Protein AF-A0A7W9FJ99-F1 (afdb_monomer_lite)

pLDDT: mean 83.53, std 14.57, range [41.19, 96.19]

Secondary structure (DSSP, 8-state):
--HHHHHHHHHHHHHHTTSS-TTSHHHHHHHHHHHH-GGGS-HHHHHHIIIIIHHHHHHHHHT--S--S----

Foldseek 3Di:
DDPLVLLVVLLVVCVVVVVDPPPDLLSVLSVCCSVPNLVPDDPVSNVCCVPPVVVSSCCSVVPPPDDDPDDDD

Organism: NCBI:txid81895

Sequence (73 aa):
MSRRIILGEIRQQLIEEGALRPDGESDRILRTVIERGAGALSPTDRQHYDRAIMPVIDWVAFGSGSELPIAAE

Structure (mmCIF, N/CA/C/O backbone):
data_AF-A0A7W9FJ99-F1
#
_entry.id   AF-A0A7W9FJ99-F1
#
loop_
_atom_site.group_PDB
_atom_site.id
_atom_site.type_symbol
_atom_site.label_atom_id
_atom_site.label_alt_id
_atom_site.label_comp_id
_atom_site.label_asym_id
_atom_site.label_entity_id
_atom_site.label_seq_id
_atom_site.pdbx_PDB_ins_code
_atom_site.Cartn_x
_atom_site.Cartn_y
_atom_site.Cartn_z
_atom_site.occupancy
_atom_site.B_iso_or_equiv
_atom_site.auth_seq_id
_atom_site.auth_comp_id
_atom_site.auth_asym_id
_atom_site.auth_atom_id
_atom_site.pdbx_PDB_model_num
ATOM 1 N N . MET A 1 1 ? -11.826 4.843 -13.442 1.00 54.72 1 MET A N 1
ATOM 2 C CA . MET A 1 1 ? -11.355 5.123 -12.069 1.00 54.72 1 MET A CA 1
ATOM 3 C C . MET A 1 1 ? -9.851 4.890 -12.040 1.00 54.72 1 MET A C 1
ATOM 5 O O . MET A 1 1 ? -9.414 3.842 -12.497 1.00 54.72 1 MET A O 1
ATOM 9 N N . SER A 1 2 ? -9.043 5.878 -11.653 1.00 67.62 2 SER A N 1
ATOM 10 C CA . SER A 1 2 ? -7.577 5.764 -11.729 1.00 67.62 2 SER A CA 1
ATOM 11 C C . SER A 1 2 ? -7.041 4.861 -10.614 1.00 67.62 2 SER A C 1
ATOM 13 O O . SER A 1 2 ? -7.460 5.009 -9.472 1.00 67.62 2 SER A O 1
ATOM 15 N N . ARG A 1 3 ? -6.058 3.993 -10.905 1.00 71.00 3 ARG A N 1
ATOM 16 C CA . ARG A 1 3 ? -5.402 3.090 -9.926 1.00 71.00 3 ARG A CA 1
ATOM 17 C C . ARG A 1 3 ? -4.930 3.801 -8.645 1.00 71.00 3 ARG A C 1
ATOM 19 O O . ARG A 1 3 ? -4.939 3.215 -7.572 1.00 71.00 3 ARG A O 1
ATOM 26 N N . ARG A 1 4 ? -4.556 5.079 -8.756 1.00 74.44 4 ARG A N 1
ATOM 27 C CA . ARG A 1 4 ? -4.186 5.947 -7.626 1.00 74.44 4 ARG A CA 1
ATOM 28 C C . ARG A 1 4 ? -5.332 6.231 -6.654 1.00 74.44 4 ARG A C 1
ATOM 30 O O . ARG A 1 4 ? -5.080 6.315 -5.462 1.00 74.44 4 ARG A O 1
ATOM 37 N N . ILE A 1 5 ? -6.553 6.392 -7.165 1.00 73.75 5 ILE A N 1
ATOM 38 C CA . ILE A 1 5 ? -7.741 6.687 -6.352 1.00 73.75 5 ILE A CA 1
ATOM 39 C C . ILE A 1 5 ? -8.060 5.466 -5.487 1.00 73.75 5 ILE A C 1
ATOM 41 O O . ILE A 1 5 ? -8.126 5.590 -4.273 1.00 73.75 5 ILE A O 1
ATOM 45 N N . ILE A 1 6 ? -8.089 4.279 -6.103 1.00 84.12 6 ILE A N 1
ATOM 46 C CA . ILE A 1 6 ? -8.337 3.004 -5.413 1.00 84.12 6 ILE A CA 1
ATOM 47 C C . ILE A 1 6 ? -7.285 2.745 -4.324 1.00 84.12 6 ILE A C 1
ATOM 49 O O . ILE A 1 6 ? -7.629 2.436 -3.193 1.00 84.12 6 ILE A O 1
ATOM 53 N N . LEU A 1 7 ? -5.992 2.918 -4.626 1.00 87.56 7 LEU A N 1
ATOM 54 C CA . LEU A 1 7 ? -4.937 2.722 -3.620 1.00 87.56 7 LEU A CA 1
ATOM 55 C C . LEU A 1 7 ? -4.996 3.755 -2.482 1.00 87.56 7 LEU A C 1
ATOM 57 O O . LEU A 1 7 ? -4.617 3.439 -1.357 1.00 87.56 7 LEU A O 1
ATOM 61 N N . GLY A 1 8 ? -5.459 4.977 -2.761 1.00 90.06 8 GLY A N 1
ATOM 62 C CA . GLY A 1 8 ? -5.688 5.999 -1.740 1.00 90.06 8 GLY A CA 1
ATOM 63 C C . GLY A 1 8 ? -6.833 5.637 -0.793 1.00 90.06 8 GLY A C 1
ATOM 64 O O . GLY A 1 8 ? -6.681 5.788 0.416 1.00 90.06 8 GLY A O 1
ATOM 65 N N . GLU A 1 9 ? -7.937 5.119 -1.331 1.00 90.94 9 GLU A N 1
ATOM 66 C CA . GLU A 1 9 ? -9.080 4.623 -0.551 1.00 90.94 9 GLU A CA 1
ATOM 67 C C . GLU A 1 9 ? -8.685 3.405 0.295 1.00 90.94 9 GLU A C 1
ATOM 69 O O . GLU A 1 9 ? -8.886 3.418 1.507 1.00 90.94 9 GLU A O 1
ATOM 74 N N . ILE A 1 10 ? -8.007 2.419 -0.306 1.00 90.56 10 ILE A N 1
ATOM 75 C CA . ILE A 1 10 ? -7.497 1.237 0.408 1.00 90.56 10 ILE A CA 1
ATOM 76 C C . ILE A 1 10 ? -6.553 1.652 1.538 1.00 90.56 10 ILE A C 1
ATOM 78 O O . ILE A 1 10 ? -6.669 1.150 2.648 1.00 90.56 10 ILE A O 1
ATOM 82 N N . ARG A 1 11 ? 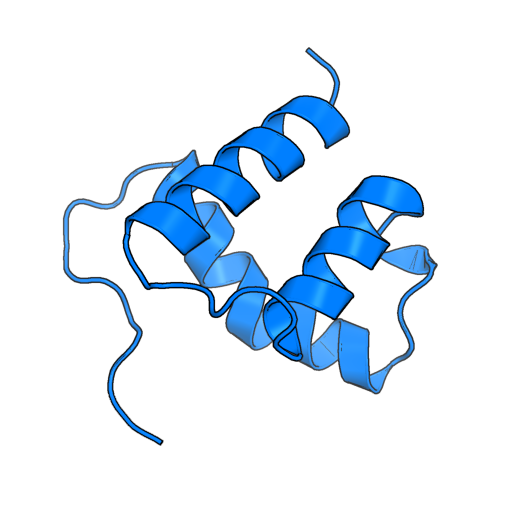-5.638 2.602 1.301 1.00 92.06 11 ARG A N 1
ATOM 83 C CA . ARG A 1 11 ? -4.751 3.114 2.356 1.00 92.06 11 ARG A CA 1
ATOM 84 C C . ARG A 1 11 ? -5.539 3.662 3.547 1.00 92.06 11 ARG A C 1
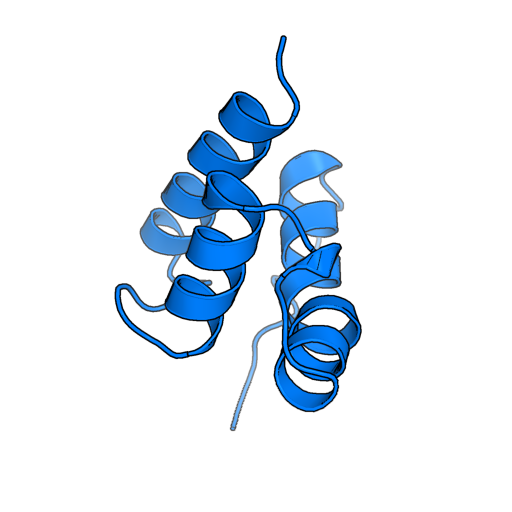ATOM 86 O O . ARG A 1 11 ? -5.152 3.392 4.678 1.00 92.06 11 ARG A O 1
ATOM 93 N N . GLN A 1 12 ? -6.584 4.457 3.305 1.00 91.25 12 GLN A N 1
ATOM 94 C CA . GLN A 1 12 ? -7.390 5.013 4.396 1.00 91.25 12 GLN A CA 1
ATOM 95 C C . GLN A 1 12 ? -8.112 3.910 5.163 1.00 91.25 12 GLN A C 1
ATOM 97 O O . GLN A 1 12 ? -8.011 3.869 6.385 1.00 91.25 12 GLN A O 1
ATOM 102 N N . GLN A 1 13 ? -8.722 2.961 4.453 1.00 90.38 13 GLN A N 1
ATOM 103 C CA . GLN A 1 13 ? -9.378 1.814 5.072 1.00 90.38 13 GLN A CA 1
ATOM 104 C C . GLN A 1 13 ? -8.408 0.993 5.936 1.00 90.38 13 GLN A C 1
ATOM 106 O O . GLN A 1 13 ? -8.718 0.668 7.076 1.00 90.38 13 GLN A O 1
ATOM 111 N N . LEU A 1 14 ? -7.191 0.732 5.450 1.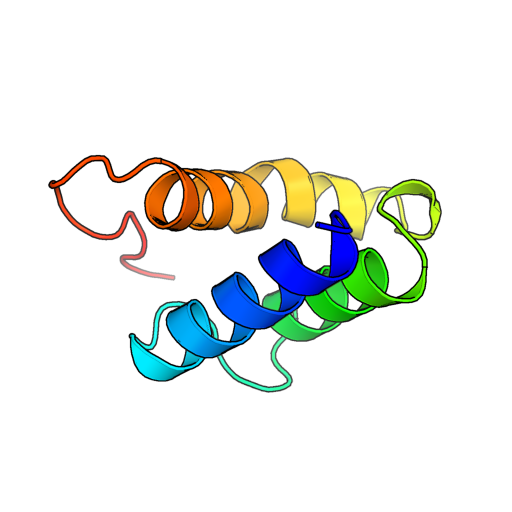00 89.69 14 LEU A N 1
ATOM 112 C CA . LEU A 1 14 ? -6.169 0.013 6.216 1.00 89.69 14 LEU A CA 1
ATOM 113 C C . LEU A 1 14 ? -5.756 0.738 7.506 1.00 89.69 14 LEU A C 1
ATOM 115 O O . LEU A 1 14 ? -5.413 0.087 8.491 1.00 89.69 14 LEU A O 1
ATOM 119 N N . ILE A 1 15 ? -5.763 2.072 7.510 1.00 90.31 15 ILE A N 1
ATOM 120 C CA . ILE A 1 15 ? -5.477 2.872 8.709 1.00 90.31 15 ILE A CA 1
ATOM 121 C C . ILE A 1 15 ? -6.659 2.817 9.681 1.00 90.31 15 ILE A C 1
ATOM 123 O O . ILE A 1 15 ? -6.451 2.645 10.881 1.00 90.31 15 ILE A O 1
ATOM 127 N N . GLU A 1 16 ? -7.886 2.940 9.173 1.00 89.31 16 GLU A N 1
ATOM 128 C CA . GLU A 1 16 ? -9.119 2.880 9.967 1.00 89.31 16 GLU A CA 1
ATOM 129 C C . GLU A 1 16 ? -9.312 1.511 10.636 1.00 89.31 16 GLU A C 1
ATOM 131 O O . GLU A 1 16 ? -9.704 1.443 11.799 1.00 89.31 16 GLU A O 1
ATOM 136 N N . GLU A 1 17 ? -8.962 0.428 9.941 1.00 86.12 17 GLU A N 1
ATOM 137 C CA . GLU A 1 17 ? -8.986 -0.945 10.462 1.00 86.12 17 GLU A CA 1
ATOM 138 C C . GLU A 1 17 ? -7.785 -1.271 11.371 1.00 86.12 17 GLU A C 1
ATOM 140 O O . GLU A 1 17 ? -7.723 -2.347 11.964 1.00 86.12 17 GLU A O 1
ATOM 145 N N . GLY A 1 18 ? -6.810 -0.362 11.494 1.00 85.25 18 GLY A N 1
ATOM 146 C CA . GLY A 1 18 ? -5.593 -0.563 12.286 1.00 85.25 18 GLY A CA 1
ATOM 147 C C . GLY A 1 18 ? -4.567 -1.517 11.660 1.00 85.25 18 GLY A C 1
ATOM 148 O O . GLY A 1 18 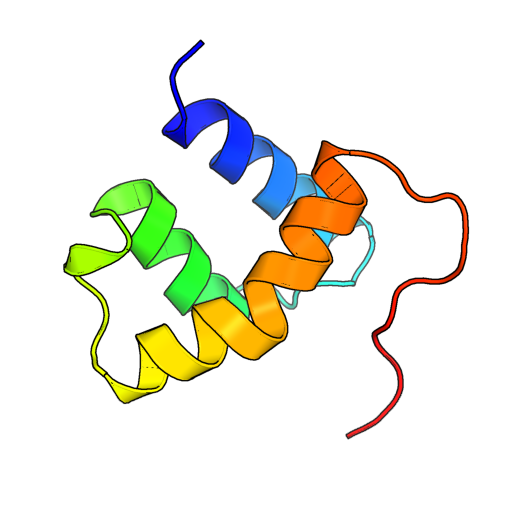? -3.533 -1.783 12.271 1.00 85.25 18 GLY A O 1
ATOM 149 N N . ALA A 1 19 ? -4.811 -1.995 10.436 1.00 85.44 19 ALA A N 1
ATOM 150 C CA . ALA A 1 19 ? -3.911 -2.862 9.675 1.00 85.44 19 ALA A CA 1
ATOM 151 C C . ALA A 1 19 ? -2.639 -2.136 9.193 1.00 85.44 19 ALA A C 1
ATOM 153 O O . ALA A 1 19 ? -1.612 -2.760 8.923 1.00 85.44 19 ALA A O 1
ATOM 154 N N . LEU A 1 20 ? -2.684 -0.807 9.091 1.00 88.88 20 LEU A N 1
ATOM 155 C CA . LEU A 1 20 ? -1.556 0.027 8.694 1.00 88.88 20 LEU A CA 1
ATOM 156 C C . LEU A 1 20 ? -1.375 1.174 9.687 1.00 88.88 20 LEU A C 1
ATOM 158 O O . LEU A 1 20 ? -2.274 1.983 9.909 1.00 88.88 20 LEU A O 1
ATOM 162 N N . ARG A 1 21 ? -0.174 1.295 10.255 1.00 90.38 21 ARG A N 1
ATOM 163 C CA . ARG A 1 21 ? 0.155 2.427 11.124 1.00 90.38 21 ARG A CA 1
ATOM 164 C C . ARG A 1 21 ? 0.399 3.689 10.282 1.00 90.38 21 ARG A C 1
ATOM 166 O O . ARG A 1 21 ? 1.285 3.653 9.424 1.00 90.38 21 ARG A O 1
ATOM 173 N N . PRO A 1 22 ? -0.288 4.815 10.555 1.00 88.62 22 PRO A N 1
ATOM 174 C CA . PRO A 1 22 ? -0.020 6.074 9.863 1.00 88.62 22 PRO A CA 1
ATOM 175 C C . PRO A 1 22 ? 1.428 6.521 10.098 1.00 88.62 22 PRO A C 1
ATOM 177 O O . PRO A 1 22 ? 1.959 6.374 11.201 1.00 88.62 22 PRO A O 1
ATOM 180 N N . ASP A 1 23 ? 2.077 7.017 9.042 1.00 88.38 23 ASP A N 1
ATOM 181 C CA . ASP A 1 23 ? 3.488 7.431 9.009 1.00 88.38 23 ASP A CA 1
ATOM 182 C C . ASP A 1 23 ? 4.519 6.337 9.352 1.00 88.38 23 ASP A C 1
ATOM 184 O O . ASP A 1 23 ? 5.722 6.625 9.432 1.00 88.38 23 ASP A O 1
ATOM 188 N N . GLY A 1 24 ? 4.075 5.085 9.505 1.00 89.94 24 GLY A N 1
ATOM 189 C CA . GLY A 1 24 ? 4.932 3.908 9.597 1.00 89.94 24 GLY A CA 1
ATOM 190 C C . GLY A 1 24 ? 5.612 3.580 8.267 1.00 89.94 24 GLY A C 1
ATOM 191 O O . GLY A 1 24 ? 5.305 4.156 7.224 1.00 89.94 24 GLY A O 1
ATOM 192 N N . GLU A 1 25 ? 6.542 2.629 8.287 1.00 92.19 25 GLU A N 1
ATOM 193 C CA . GLU A 1 25 ? 7.287 2.209 7.093 1.00 92.19 25 GLU A CA 1
ATOM 194 C C . GLU A 1 25 ? 6.358 1.760 5.956 1.00 92.19 25 GLU A C 1
ATOM 196 O O . GLU A 1 25 ? 6.423 2.305 4.853 1.00 92.19 25 GLU A O 1
ATOM 201 N N . SER A 1 26 ? 5.413 0.862 6.250 1.00 91.81 26 SER A N 1
ATOM 202 C CA . SER A 1 26 ? 4.440 0.379 5.266 1.00 91.81 26 SER A CA 1
ATOM 203 C C . SER A 1 26 ? 3.578 1.504 4.682 1.00 91.81 26 SER A C 1
ATOM 205 O O . SER A 1 26 ? 3.288 1.506 3.486 1.00 91.81 26 SER A O 1
ATOM 207 N N . ASP A 1 27 ? 3.222 2.504 5.493 1.00 93.56 27 ASP A N 1
ATOM 208 C CA . ASP A 1 27 ? 2.474 3.675 5.036 1.00 93.56 27 ASP A CA 1
ATOM 209 C C . ASP A 1 27 ? 3.295 4.560 4.096 1.00 93.56 27 ASP A C 1
ATOM 211 O O . ASP A 1 27 ? 2.815 4.975 3.041 1.00 93.56 27 ASP A O 1
ATOM 215 N N . ARG A 1 28 ? 4.566 4.804 4.424 1.00 94.38 28 ARG A N 1
ATOM 216 C CA . ARG A 1 28 ? 5.480 5.585 3.574 1.00 94.38 28 ARG A CA 1
ATOM 217 C C . ARG A 1 28 ? 5.730 4.907 2.233 1.00 94.38 28 ARG A C 1
ATOM 219 O O . ARG A 1 28 ? 5.738 5.577 1.196 1.00 94.38 28 ARG A O 1
ATOM 226 N N . ILE A 1 29 ? 5.900 3.588 2.238 1.00 94.94 29 ILE A N 1
ATOM 227 C CA . ILE A 1 29 ? 6.081 2.800 1.018 1.00 94.94 29 ILE A CA 1
ATOM 228 C C . ILE A 1 29 ? 4.806 2.863 0.173 1.00 94.94 29 ILE A C 1
ATOM 230 O O . ILE A 1 29 ? 4.870 3.209 -1.008 1.00 94.94 29 ILE A O 1
ATOM 234 N N . LEU A 1 30 ? 3.636 2.629 0.774 1.00 93.69 30 LEU A N 1
ATOM 235 C CA . LEU A 1 30 ? 2.357 2.692 0.067 1.00 93.69 30 LEU A CA 1
ATOM 236 C C . LEU A 1 30 ? 2.080 4.088 -0.511 1.00 93.69 30 LEU A C 1
ATOM 238 O O . LEU A 1 30 ? 1.698 4.207 -1.676 1.00 93.69 30 LEU A O 1
ATOM 242 N N . ARG A 1 31 ? 2.349 5.157 0.247 1.00 94.81 31 ARG A N 1
ATOM 243 C CA . ARG A 1 31 ? 2.277 6.543 -0.246 1.00 94.81 31 ARG A CA 1
ATOM 244 C C . ARG A 1 31 ? 3.197 6.772 -1.436 1.00 94.81 31 ARG A C 1
ATOM 246 O O . ARG A 1 31 ? 2.762 7.339 -2.435 1.00 94.81 31 ARG A O 1
ATOM 253 N N . THR A 1 32 ? 4.428 6.267 -1.380 1.00 94.69 32 THR A N 1
ATOM 254 C CA . THR A 1 32 ? 5.362 6.346 -2.511 1.00 94.69 32 THR A CA 1
ATOM 255 C C . THR A 1 32 ? 4.790 5.655 -3.750 1.00 94.69 32 THR A C 1
ATOM 257 O O . THR A 1 32 ? 4.851 6.209 -4.850 1.00 94.69 32 THR A O 1
ATOM 260 N N . VAL A 1 33 ? 4.156 4.490 -3.594 1.00 93.88 33 VAL A N 1
ATOM 261 C CA . VAL A 1 33 ? 3.495 3.789 -4.705 1.00 93.88 33 VAL A CA 1
ATOM 262 C C . VAL A 1 33 ? 2.300 4.573 -5.254 1.00 93.88 33 VAL A C 1
ATOM 264 O O . VAL A 1 33 ? 2.140 4.652 -6.473 1.00 93.88 33 VAL A O 1
ATOM 267 N N . ILE A 1 34 ? 1.481 5.184 -4.398 1.00 92.56 34 ILE A N 1
ATOM 268 C CA . ILE A 1 34 ? 0.346 6.024 -4.813 1.00 92.56 34 ILE A CA 1
ATOM 269 C C . ILE A 1 34 ? 0.847 7.247 -5.597 1.00 92.56 34 ILE A C 1
ATOM 271 O O . ILE A 1 34 ? 0.359 7.550 -6.690 1.00 92.56 34 ILE A O 1
ATOM 275 N N . GLU A 1 35 ? 1.853 7.940 -5.071 1.00 93.12 35 GLU A N 1
ATOM 276 C CA . GLU A 1 35 ? 2.349 9.203 -5.615 1.00 93.12 35 GLU A CA 1
ATOM 277 C C . GLU A 1 35 ? 3.236 9.015 -6.847 1.00 93.12 35 GLU A C 1
ATOM 279 O O . GLU A 1 35 ? 3.141 9.796 -7.790 1.00 93.12 35 GLU A O 1
ATOM 284 N N . ARG A 1 36 ? 4.083 7.983 -6.887 1.00 93.06 36 ARG A N 1
ATOM 285 C CA . ARG A 1 36 ? 5.150 7.828 -7.897 1.00 93.06 36 ARG A CA 1
ATOM 286 C C . ARG A 1 36 ? 5.129 6.486 -8.629 1.00 93.06 36 ARG A C 1
ATOM 288 O O . ARG A 1 36 ? 5.806 6.337 -9.642 1.00 93.06 36 ARG A O 1
ATOM 295 N N . GLY A 1 37 ? 4.319 5.536 -8.170 1.00 90.69 37 GLY A N 1
ATOM 296 C CA . GLY A 1 37 ? 4.268 4.177 -8.703 1.00 90.69 37 GLY A CA 1
ATOM 297 C C . GLY A 1 37 ? 5.338 3.264 -8.102 1.00 90.69 37 GLY A C 1
ATOM 298 O O . GLY A 1 37 ? 6.365 3.709 -7.598 1.00 90.69 37 GLY A O 1
ATOM 299 N N . ALA A 1 38 ? 5.119 1.951 -8.196 1.00 89.25 38 ALA A N 1
ATOM 300 C CA . ALA A 1 38 ? 5.998 0.941 -7.597 1.00 89.25 38 ALA A CA 1
ATOM 301 C C . ALA A 1 38 ? 7.392 0.836 -8.249 1.00 89.25 38 ALA A C 1
ATOM 303 O O . ALA A 1 38 ? 8.261 0.146 -7.723 1.00 89.25 38 ALA A O 1
ATOM 304 N N . GLY A 1 39 ? 7.611 1.498 -9.392 1.00 91.56 39 GLY A N 1
ATOM 305 C CA . GLY A 1 39 ? 8.932 1.619 -10.018 1.00 91.56 39 GLY A CA 1
ATOM 306 C C . GLY A 1 39 ? 9.844 2.648 -9.341 1.00 91.56 39 GLY A C 1
ATOM 307 O O . GLY A 1 39 ? 11.036 2.658 -9.613 1.00 91.56 39 GLY A O 1
ATOM 308 N N . ALA A 1 40 ? 9.298 3.498 -8.464 1.00 92.69 40 ALA A N 1
ATOM 309 C CA . ALA A 1 40 ? 10.066 4.476 -7.695 1.00 92.69 40 ALA A CA 1
ATOM 310 C C . ALA A 1 40 ? 10.597 3.923 -6.358 1.00 92.69 40 ALA A C 1
ATOM 312 O O . ALA A 1 40 ? 11.281 4.645 -5.636 1.00 92.69 40 ALA A O 1
ATOM 313 N N . LEU A 1 41 ? 10.255 2.678 -6.013 1.00 94.94 41 LEU A N 1
ATOM 314 C CA . LEU A 1 41 ? 10.706 2.025 -4.787 1.00 94.94 41 LEU A CA 1
ATOM 315 C C . LEU A 1 41 ? 12.160 1.563 -4.912 1.00 94.94 41 LEU A C 1
ATOM 317 O O . LEU A 1 41 ? 12.590 1.121 -5.980 1.00 94.94 41 LEU A O 1
ATOM 321 N N . SER A 1 42 ? 12.899 1.609 -3.801 1.00 96.19 42 SER A N 1
ATOM 322 C CA . SER A 1 42 ? 14.177 0.905 -3.704 1.00 96.19 42 SER A CA 1
ATOM 323 C C . SER A 1 42 ? 13.954 -0.617 -3.785 1.00 96.19 42 SER A C 1
ATOM 325 O O . SER A 1 42 ? 12.839 -1.081 -3.538 1.00 96.19 42 SER A O 1
ATOM 327 N N . PRO A 1 43 ? 14.978 -1.432 -4.103 1.00 95.88 43 PRO A N 1
ATOM 328 C CA . PRO A 1 43 ? 14.828 -2.890 -4.120 1.00 95.88 43 PRO A CA 1
ATOM 329 C C . PRO A 1 43 ? 14.299 -3.464 -2.796 1.00 95.88 43 PRO A C 1
ATOM 331 O O . PRO A 1 43 ? 13.454 -4.356 -2.812 1.00 95.88 43 PRO A O 1
ATOM 334 N N . THR A 1 44 ? 14.743 -2.912 -1.662 1.00 94.50 44 THR A N 1
ATOM 335 C CA . THR A 1 44 ? 14.289 -3.312 -0.323 1.00 94.50 44 THR A CA 1
ATOM 336 C C . THR A 1 44 ? 12.828 -2.934 -0.092 1.00 94.50 44 THR A C 1
ATOM 338 O O . THR A 1 44 ? 12.021 -3.796 0.249 1.00 94.50 44 THR A O 1
ATOM 341 N N . ASP A 1 45 ? 12.453 -1.680 -0.368 1.00 94.88 45 ASP A N 1
ATOM 342 C CA . ASP A 1 45 ? 11.062 -1.229 -0.222 1.00 94.88 45 ASP A CA 1
ATOM 343 C C . ASP A 1 45 ? 10.132 -1.987 -1.164 1.00 94.88 45 ASP A C 1
ATOM 345 O O . ASP A 1 45 ? 8.978 -2.247 -0.835 1.00 94.88 45 ASP A O 1
ATOM 349 N N . ARG A 1 46 ? 10.628 -2.354 -2.351 1.00 95.25 46 ARG A N 1
ATOM 350 C CA . ARG A 1 46 ? 9.873 -3.140 -3.319 1.00 95.25 46 ARG A CA 1
ATOM 351 C C . ARG A 1 46 ? 9.616 -4.549 -2.806 1.00 95.25 46 ARG A C 1
ATOM 353 O O . ARG A 1 46 ? 8.493 -5.028 -2.916 1.00 95.25 46 ARG A O 1
ATOM 360 N N . GLN A 1 47 ? 10.621 -5.185 -2.211 1.00 95.75 47 GLN A N 1
ATOM 361 C CA . GLN A 1 47 ? 10.457 -6.489 -1.580 1.00 95.75 47 GLN A CA 1
ATOM 362 C C . GLN A 1 47 ? 9.450 -6.429 -0.426 1.00 95.75 47 GLN A C 1
ATOM 364 O O . GLN A 1 47 ? 8.598 -7.311 -0.327 1.00 95.75 47 GLN A O 1
ATOM 369 N N . HIS A 1 48 ? 9.517 -5.391 0.413 1.00 93.12 48 HIS A N 1
ATOM 370 C CA . HIS A 1 48 ? 8.552 -5.183 1.495 1.00 93.12 48 HIS A CA 1
ATOM 371 C C . HIS A 1 48 ? 7.144 -4.917 0.958 1.00 93.12 48 HIS A C 1
ATOM 373 O O . HIS A 1 48 ? 6.172 -5.513 1.416 1.00 93.12 48 HIS A O 1
ATOM 379 N N . TYR A 1 49 ? 7.026 -4.087 -0.078 1.00 93.31 49 TYR A N 1
ATOM 380 C CA . TYR A 1 49 ? 5.759 -3.817 -0.747 1.00 93.31 49 TYR A CA 1
ATOM 381 C C . TYR A 1 49 ? 5.123 -5.090 -1.304 1.00 93.31 49 TYR A C 1
ATOM 383 O O . TYR A 1 49 ? 3.959 -5.360 -1.022 1.00 93.31 49 TYR A O 1
ATOM 391 N N . ASP A 1 50 ? 5.887 -5.899 -2.036 1.00 93.00 50 ASP A N 1
ATOM 392 C CA . ASP A 1 50 ? 5.375 -7.107 -2.681 1.00 93.00 50 ASP A CA 1
ATOM 393 C C . ASP A 1 50 ? 5.052 -8.221 -1.661 1.00 93.00 50 ASP A C 1
ATOM 395 O O . ASP A 1 50 ? 4.124 -8.996 -1.885 1.00 93.00 50 ASP A O 1
ATOM 399 N N . ARG A 1 51 ? 5.786 -8.314 -0.539 1.00 92.81 51 ARG A N 1
ATOM 400 C CA . ARG A 1 51 ? 5.610 -9.393 0.455 1.00 92.81 51 ARG A CA 1
ATOM 401 C C . ARG A 1 51 ? 4.682 -9.063 1.616 1.00 92.81 51 ARG A C 1
ATOM 403 O O . ARG A 1 51 ? 4.042 -9.976 2.122 1.00 92.81 51 ARG A O 1
ATOM 410 N N . ALA A 1 52 ? 4.642 -7.811 2.060 1.00 90.19 52 ALA A N 1
ATOM 411 C CA . ALA A 1 52 ? 3.902 -7.413 3.255 1.00 90.19 52 ALA A CA 1
ATOM 412 C C . ALA A 1 52 ? 2.700 -6.527 2.923 1.00 90.19 52 ALA A C 1
ATOM 414 O O . ALA A 1 52 ? 1.631 -6.716 3.485 1.00 90.19 52 ALA A O 1
ATOM 415 N N . ILE A 1 53 ? 2.842 -5.575 1.996 1.00 91.31 53 ILE A N 1
ATOM 416 C CA . ILE A 1 53 ? 1.790 -4.579 1.735 1.00 91.31 53 ILE A CA 1
ATOM 417 C C . ILE A 1 53 ? 0.766 -5.101 0.721 1.00 91.31 53 ILE A C 1
ATOM 419 O O . ILE A 1 53 ? -0.437 -4.993 0.949 1.00 91.31 53 ILE A O 1
ATOM 423 N N . MET A 1 54 ? 1.226 -5.680 -0.390 1.00 90.50 54 MET A N 1
ATOM 424 C CA . MET A 1 54 ? 0.364 -6.193 -1.458 1.00 90.50 54 MET A CA 1
ATOM 425 C C . MET A 1 54 ? -0.661 -7.231 -0.981 1.00 90.50 54 MET A C 1
ATOM 427 O O . MET A 1 54 ? -1.827 -7.063 -1.325 1.00 90.50 54 MET A O 1
ATOM 431 N N . PRO A 1 55 ? -0.310 -8.233 -0.149 1.00 89.38 55 PRO A N 1
ATOM 432 C CA . PRO A 1 55 ? -1.298 -9.190 0.352 1.00 89.38 55 PRO A CA 1
ATOM 433 C C . PRO A 1 55 ? -2.441 -8.532 1.132 1.00 89.38 55 PRO A C 1
ATOM 435 O O . PRO A 1 55 ? -3.592 -8.942 1.014 1.00 89.38 55 PRO A O 1
ATOM 438 N N . VAL A 1 56 ? -2.136 -7.485 1.902 1.00 87.94 56 VAL A N 1
ATOM 439 C CA . VAL A 1 56 ? -3.135 -6.757 2.694 1.00 87.94 56 VAL A CA 1
ATOM 440 C C . VAL A 1 56 ? -4.005 -5.881 1.783 1.00 87.94 56 VAL A C 1
ATOM 442 O O . VAL A 1 56 ? -5.220 -5.832 1.950 1.00 87.94 56 VAL A O 1
ATOM 445 N N . ILE A 1 57 ? -3.410 -5.250 0.762 1.00 88.62 57 ILE A N 1
ATOM 446 C CA . ILE A 1 57 ? -4.155 -4.531 -0.284 1.00 88.62 57 ILE A CA 1
ATOM 447 C C . ILE A 1 57 ? -5.102 -5.475 -1.023 1.00 88.62 57 ILE A C 1
ATOM 449 O O . ILE A 1 57 ? -6.259 -5.120 -1.218 1.00 88.62 57 ILE A O 1
ATOM 453 N N . ASP A 1 58 ? -4.630 -6.653 -1.431 1.00 86.88 58 ASP A N 1
ATOM 454 C CA . ASP A 1 58 ? -5.442 -7.633 -2.154 1.00 86.88 58 ASP A CA 1
ATOM 455 C C . ASP A 1 58 ? -6.587 -8.153 -1.278 1.00 86.88 58 ASP A C 1
ATOM 457 O O . ASP A 1 58 ? -7.713 -8.298 -1.757 1.00 86.88 58 ASP A O 1
ATOM 461 N N . TRP A 1 59 ? -6.333 -8.361 0.016 1.00 83.19 59 TRP A N 1
ATOM 462 C CA . TRP A 1 59 ? -7.363 -8.738 0.983 1.00 83.19 59 TRP A CA 1
ATOM 463 C C . TRP A 1 59 ? -8.472 -7.682 1.084 1.00 83.19 59 TRP A C 1
ATOM 465 O O . TRP A 1 59 ? -9.646 -8.038 0.986 1.00 83.19 59 TRP A O 1
ATOM 475 N N . VAL A 1 60 ? -8.120 -6.394 1.182 1.00 84.38 60 VAL A N 1
ATOM 476 C CA . VAL A 1 60 ? -9.101 -5.291 1.209 1.00 84.38 60 VAL A CA 1
ATOM 477 C C . VAL A 1 60 ? -9.809 -5.124 -0.138 1.00 84.38 60 VAL A C 1
ATOM 479 O O . VAL A 1 60 ? -11.026 -4.966 -0.190 1.00 84.38 60 VAL A O 1
ATOM 482 N N . ALA A 1 61 ? -9.060 -5.155 -1.242 1.00 82.12 61 ALA A N 1
ATOM 483 C CA . ALA A 1 61 ? -9.578 -4.868 -2.577 1.00 82.12 61 ALA A CA 1
ATOM 484 C C . ALA A 1 61 ? -10.508 -5.963 -3.112 1.00 82.12 61 ALA A C 1
ATOM 486 O O . ALA A 1 61 ? -11.440 -5.664 -3.861 1.00 82.12 61 ALA A O 1
ATOM 487 N N . PHE A 1 62 ? -10.238 -7.224 -2.766 1.00 77.00 62 PHE A N 1
ATOM 488 C CA . PHE A 1 62 ? -10.939 -8.382 -3.323 1.00 77.00 62 PHE A CA 1
ATOM 489 C C . PHE A 1 62 ? -11.696 -9.207 -2.284 1.00 77.00 62 PHE A C 1
ATOM 491 O O . PHE A 1 62 ? -12.393 -10.141 -2.671 1.00 77.00 62 PHE A O 1
ATOM 498 N N . GLY A 1 63 ? -11.609 -8.856 -0.998 1.00 64.75 63 GLY A N 1
ATOM 499 C CA . GLY A 1 63 ? -12.452 -9.397 0.063 1.00 64.75 63 GLY A CA 1
ATOM 500 C C . GLY A 1 63 ? -12.380 -10.918 0.182 1.00 64.75 63 GLY A C 1
ATOM 501 O O . GLY A 1 63 ? -13.288 -11.624 -0.251 1.00 64.75 63 GLY A O 1
ATOM 502 N N . SER A 1 64 ? -11.347 -11.445 0.839 1.00 51.03 64 SER A N 1
ATOM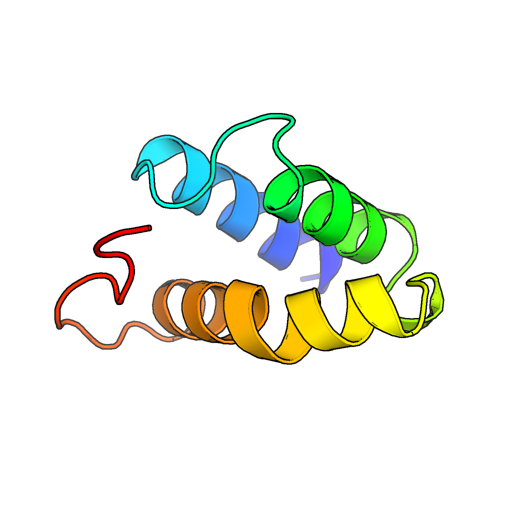 503 C CA . SER A 1 64 ? -11.444 -12.791 1.422 1.00 51.03 64 SER A CA 1
ATOM 504 C C . SER A 1 64 ? -11.877 -12.639 2.874 1.00 51.03 64 SER A C 1
ATOM 506 O O . SER A 1 64 ? -11.092 -12.205 3.703 1.00 51.03 64 SER A O 1
ATOM 508 N N . GLY A 1 65 ? -13.141 -12.946 3.178 1.00 50.69 65 GLY A N 1
ATOM 509 C CA . GLY A 1 65 ? -13.756 -12.815 4.506 1.00 50.69 65 GLY A CA 1
ATOM 510 C C . GLY A 1 65 ? -13.185 -13.745 5.586 1.00 50.69 65 GLY A C 1
ATOM 511 O O . GLY A 1 65 ? -13.919 -14.515 6.198 1.00 50.69 65 GLY A O 1
ATOM 512 N N . SER A 1 66 ? -11.882 -13.717 5.830 1.00 47.62 66 SER A N 1
ATOM 513 C CA . SER A 1 66 ? -11.217 -14.446 6.908 1.00 47.62 66 SER A CA 1
ATOM 514 C C . SER A 1 66 ? -10.017 -13.625 7.374 1.00 47.62 66 SER A C 1
ATOM 516 O O . SER A 1 66 ? -9.267 -13.146 6.532 1.00 47.62 66 SER A O 1
ATOM 518 N N . GLU A 1 67 ? -9.949 -13.408 8.692 1.00 55.88 67 GLU A N 1
ATOM 519 C CA . GLU A 1 67 ? -8.873 -12.815 9.511 1.00 55.88 67 GLU A CA 1
ATOM 520 C C . GLU A 1 67 ? -7.752 -12.043 8.787 1.00 55.88 67 GLU A C 1
ATOM 522 O O . GLU A 1 67 ? -6.993 -12.603 7.997 1.00 55.88 67 GLU A O 1
ATOM 527 N N . LEU A 1 68 ? -7.594 -10.759 9.146 1.00 57.12 68 LEU A N 1
ATOM 528 C CA . LEU A 1 68 ? -6.420 -9.949 8.804 1.00 57.12 68 LEU A CA 1
ATOM 529 C C . LEU A 1 68 ? -5.138 -10.767 9.068 1.00 57.12 68 LEU A C 1
ATOM 531 O O . LEU A 1 68 ? -4.935 -11.191 10.206 1.00 57.12 68 LEU A O 1
ATOM 535 N N . PRO A 1 69 ? -4.231 -10.953 8.088 1.00 60.88 69 PRO A N 1
ATOM 536 C CA . PRO A 1 69 ? -3.012 -11.752 8.264 1.00 60.88 69 PRO A CA 1
ATOM 537 C C . PRO A 1 69 ? -1.959 -11.086 9.169 1.00 60.88 69 PRO A C 1
ATOM 539 O O . PRO A 1 69 ? -0.791 -11.466 9.149 1.00 60.88 69 PRO A O 1
ATOM 542 N N . ILE A 1 70 ? -2.338 -10.077 9.951 1.00 59.47 70 ILE A N 1
ATOM 543 C CA . ILE A 1 70 ? -1.410 -9.296 10.758 1.00 59.47 70 ILE A CA 1
ATOM 544 C C . ILE A 1 70 ? -1.534 -9.745 12.210 1.00 59.47 70 ILE A C 1
ATOM 546 O O . ILE A 1 70 ? -2.332 -9.214 12.980 1.00 59.47 70 ILE A O 1
ATOM 550 N N . ALA A 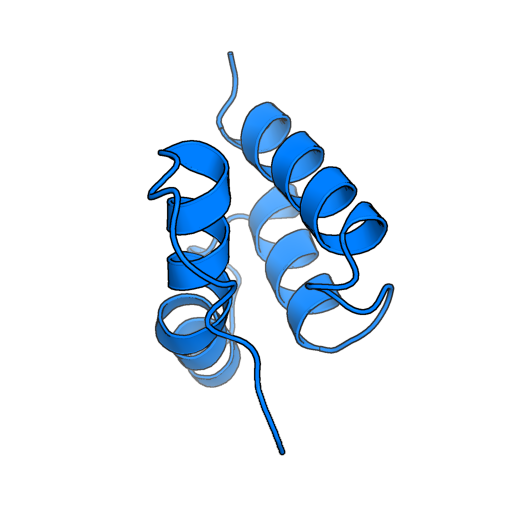1 71 ? -0.707 -10.717 12.587 1.00 52.12 71 ALA A N 1
ATOM 551 C CA . ALA A 1 71 ? -0.407 -10.997 13.981 1.00 52.12 71 ALA A CA 1
ATOM 552 C C . ALA A 1 71 ? 1.101 -11.225 14.178 1.00 52.12 71 ALA A C 1
ATOM 554 O O . ALA A 1 71 ? 1.662 -12.195 13.677 1.00 52.12 71 ALA A O 1
ATOM 555 N N . ALA A 1 72 ? 1.667 -10.325 14.990 1.00 48.09 72 ALA A N 1
ATOM 556 C CA . ALA A 1 72 ? 2.898 -10.412 15.777 1.00 48.09 72 ALA A CA 1
ATOM 557 C C . ALA A 1 72 ? 4.257 -10.370 15.050 1.00 48.09 72 ALA A C 1
ATOM 559 O O . ALA A 1 72 ? 4.810 -11.399 14.671 1.00 48.09 72 ALA A O 1
ATOM 560 N N . GLU A 1 73 ? 4.858 -9.176 15.055 1.00 41.19 73 GLU A N 1
ATOM 561 C CA . GLU A 1 73 ? 6.252 -8.995 15.491 1.00 41.19 73 GLU A CA 1
ATOM 562 C C . GLU A 1 73 ? 6.300 -7.952 16.615 1.00 41.19 73 GLU A C 1
ATOM 564 O O . GLU A 1 73 ? 5.569 -6.937 16.510 1.00 41.19 73 GLU A O 1
#

Radius of gyration: 11.74 Å; chains: 1; bounding box: 29×24×28 Å